Protein 2Q82 (pdb70)

B-factor: mean 38.93, std 15.97, range [16.22, 115.81]

Solvent-accessible surface area: 6647 Å² total

Foldseek 3Di:
DLVVVVVQLVFADEFADDDWDDDPPEWEEDQAVVRVVGVYYYYYYPSNLPVLLCVQPVVVVPPTHYAAEDPDVPGDGHPSSCVSNVVHDYDYVVNVVSVVVVVVVVVD

Secondary structure (DSSP, 8-state):
-HHHHHHHHHTB-----SSPP--TT-B-------GGG--B-----GGGHHHHHHHHH-GGGTSSB--EE---TT----HHHHHHTTTSPEE--HHHHHHHHHHHHHH-

Nearest PDB structures (foldseek):
  2q82-assembly1_A-2  TM=1.006E+00  e=7.122E-20  Pseudomonas phage phi12
  2l69-assembly1_A  TM=3.409E-01  e=2.617E+00  synthetic construct
  7pmn-assembly1_Q  TM=4.088E-01  e=6.597E+00  Saccharomyces cerevisiae
  1h4y-assembly2_B  TM=3.383E-01  e=6.176E+00  Lysinibacillus sphaericus

Radius of gyration: 13.93 Å; Cα contacts (8 Å, |Δi|>4): 159; chains: 1; bounding box: 44×24×29 Å

Structure (mmCIF, N/CA/C/O backbone):
data_2Q82
#
_entry.id   2Q82
#
_cell.length_a   75.499
_cell.length_b   75.499
_cell.length_c   46.486
_cell.angle_alpha   90.00
_cell.angle_beta   90.00
_cell.angle_gamma   120.00
#
_symmetry.space_group_name_H-M   'P 32 2 1'
#
loop_
_entity.id
_entity.type
_entity.pdbx_description
1 polymer 'Core protein P7'
2 water water
#
loop_
_atom_site.group_PDB
_atom_site.id
_atom_site.type_symbol
_atom_site.label_atom_id
_atom_site.label_alt_id
_atom_site.label_comp_id
_atom_site.label_asym_id
_atom_site.label_entity_id
_atom_site.label_seq_id
_atom_site.pdbx_PDB_ins_code
_atom_site.Cartn_x
_atom_site.Cartn_y
_atom_site.Cartn_z
_atom_site.occupancy
_atom_site.B_iso_or_equiv
_atom_site.auth_seq_id
_atom_site.auth_comp_id
_atom_site.auth_asym_id
_atom_site.auth_atom_id
_atom_site.pdbx_PDB_model_num
ATOM 1 N N . GLU A 1 14 ? 23.700 30.738 18.829 1.00 70.69 14 GLU A N 1
ATOM 2 C CA . GLU A 1 14 ? 22.443 31.335 18.345 1.00 66.45 14 GLU A CA 1
ATOM 3 C C . GLU A 1 14 ? 23.130 32.626 17.645 1.00 61.23 14 GLU A C 1
ATOM 4 O O . GLU A 1 14 ? 24.332 32.931 17.777 1.00 60.31 14 GLU A O 1
ATOM 10 N N . LEU A 1 15 ? 22.258 33.363 16.979 1.00 57.67 15 LEU A N 1
ATOM 11 C CA . LEU A 1 15 ? 22.698 34.384 16.089 1.00 51.47 15 LEU A CA 1
ATOM 12 C C . LEU A 1 15 ? 23.329 35.566 16.667 1.00 51.60 15 LEU A C 1
ATOM 13 O O . LEU A 1 15 ? 24.246 36.132 16.081 1.00 48.61 15 LEU A O 1
ATOM 18 N N . GLN A 1 16 ? 22.863 35.931 17.850 1.00 52.84 16 GLN A N 1
ATOM 19 C CA . GLN A 1 16 ? 23.363 37.144 18.481 1.00 56.72 16 GLN A CA 1
ATOM 20 C C . GLN A 1 16 ? 24.738 36.941 18.926 1.00 54.78 16 GLN A C 1
ATOM 21 O O . GLN A 1 16 ? 25.597 37.769 18.793 1.00 52.80 16 GLN A O 1
ATOM 27 N N . ASN A 1 17 ? 24.990 35.754 19.483 1.00 53.98 17 ASN A N 1
ATOM 28 C CA . ASN A 1 17 ? 26.316 35.506 19.909 1.00 54.66 17 ASN A CA 1
ATOM 29 C C . ASN A 1 17 ? 27.236 35.424 18.718 1.00 51.32 17 ASN A C 1
ATOM 30 O O . ASN A 1 17 ? 28.397 35.807 18.814 1.00 51.48 17 ASN A O 1
ATOM 35 N N . ARG A 1 18 ? 26.735 34.921 17.597 1.00 46.54 18 ARG A N 1
ATOM 36 C CA . ARG A 1 18 ? 27.589 34.822 16.433 1.00 40.55 18 ARG A CA 1
ATOM 37 C C . ARG A 1 18 ? 27.983 36.189 15.963 1.00 37.64 18 ARG A C 1
ATOM 38 O O . ARG A 1 18 ? 29.157 36.451 15.708 1.00 36.85 18 ARG A O 1
ATOM 46 N N . LEU A 1 19 ? 27.004 37.071 15.854 1.00 34.92 19 LEU A N 1
ATOM 47 C CA . LEU A 1 19 ? 27.279 38.413 15.394 1.00 35.63 19 LEU A CA 1
ATOM 48 C C . LEU A 1 19 ? 28.166 39.178 16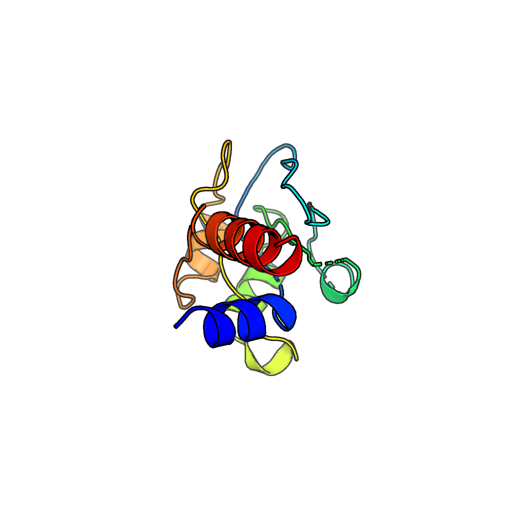.339 1.00 37.20 19 LEU A C 1
ATOM 49 O O . LEU A 1 19 ? 28.947 40.028 15.915 1.00 35.63 19 LEU A O 1
ATOM 54 N N . ALA A 1 20 ? 28.048 38.884 17.627 1.00 38.82 20 ALA A N 1
ATOM 55 C CA . ALA A 1 20 ? 28.843 39.573 18.632 1.00 42.19 20 ALA A CA 1
ATOM 56 C C . ALA A 1 20 ? 30.316 39.282 18.411 1.00 45.05 20 ALA A C 1
ATOM 57 O O . ALA A 1 20 ? 31.159 40.159 18.554 1.00 47.71 20 ALA A O 1
ATOM 59 N N . GLN A 1 21 ? 30.623 38.045 18.046 1.00 49.14 21 GLN A N 1
ATOM 60 C CA . GLN A 1 21 ? 32.005 37.662 17.826 1.00 51.39 21 GLN A CA 1
ATOM 61 C C . GLN A 1 21 ? 32.580 38.112 16.486 1.00 46.61 21 GLN A C 1
ATOM 62 O O . GLN A 1 21 ? 33.740 38.496 16.416 1.00 41.62 21 GLN A O 1
ATOM 68 N N . TYR A 1 22 ? 31.773 38.082 15.427 1.00 41.69 22 TYR A N 1
ATOM 69 C CA . TYR A 1 22 ? 32.147 38.756 14.186 1.00 39.39 22 TYR A CA 1
ATOM 70 C C . TYR A 1 22 ? 32.571 40.176 14.508 1.00 41.38 22 TYR A C 1
ATOM 71 O O . TYR A 1 22 ? 33.632 40.632 14.100 1.00 41.32 22 TYR A O 1
ATOM 80 N N . GLU A 1 23 ? 31.707 40.874 15.231 1.00 44.95 23 GLU A N 1
ATOM 81 C CA . GLU A 1 23 ? 31.900 42.294 15.524 1.00 50.12 23 GLU A CA 1
ATOM 82 C C . GLU A 1 23 ? 33.241 42.688 16.137 1.00 46.60 23 GLU A C 1
ATOM 83 O O . GLU A 1 23 ? 33.739 43.789 15.921 1.00 43.22 23 GLU A O 1
ATOM 89 N N . THR A 1 24 ? 33.759 41.803 16.965 1.00 44.41 24 THR A N 1
ATOM 90 C CA . THR A 1 24 ? 35.007 42.068 17.647 1.00 46.48 24 THR A CA 1
ATOM 91 C C . THR A 1 24 ? 36.188 41.231 17.174 1.00 43.52 24 THR A C 1
ATOM 92 O O . THR A 1 24 ? 37.162 41.046 17.916 1.00 41.40 24 THR A O 1
ATOM 96 N N . SER A 1 25 ? 36.108 40.676 15.968 1.00 38.39 25 SER A N 1
ATOM 97 C CA . SER A 1 25 ? 37.218 39.891 15.457 1.00 35.09 25 SER A CA 1
ATOM 98 C C . SER A 1 25 ? 37.663 40.399 14.106 1.00 32.27 25 SER A C 1
ATOM 99 O O . SER A 1 25 ? 36.950 41.119 13.415 1.00 32.84 25 SER A O 1
ATOM 102 N N . LEU A 1 26 ? 38.853 39.979 13.725 1.00 29.43 26 LEU A N 1
ATOM 103 C CA . LEU A 1 26 ? 39.387 40.352 12.442 1.00 26.76 26 LEU A CA 1
ATOM 104 C C . LEU A 1 26 ? 39.267 39.153 11.522 1.00 26.60 26 LEU A C 1
ATOM 105 O O . LEU A 1 26 ? 39.760 38.079 11.854 1.00 25.22 26 LEU A O 1
ATOM 118 N N . VAL A 1 28 ? 40.258 36.930 8.459 1.00 24.50 28 VAL A N 1
ATOM 119 C CA . VAL A 1 28 ? 41.456 36.667 7.737 1.00 23.38 28 VAL A CA 1
ATOM 120 C C . VAL A 1 28 ? 41.201 35.730 6.583 1.00 24.41 28 VAL A C 1
ATOM 121 O O . VAL A 1 28 ? 40.686 34.631 6.754 1.00 22.65 28 VAL A O 1
ATOM 133 N N . SER A 1 30 ? 42.826 33.668 3.253 1.00 22.08 30 SER A N 1
ATOM 134 C CA . SER A 1 30 ? 43.949 33.150 2.482 1.00 23.71 30 SER A CA 1
ATOM 135 C C . SER A 1 30 ? 43.627 33.335 1.011 1.00 26.32 30 SER A C 1
ATOM 136 O O . SER A 1 30 ? 42.656 32.763 0.505 1.00 25.81 30 SER A O 1
ATOM 139 N N . HIS A 1 31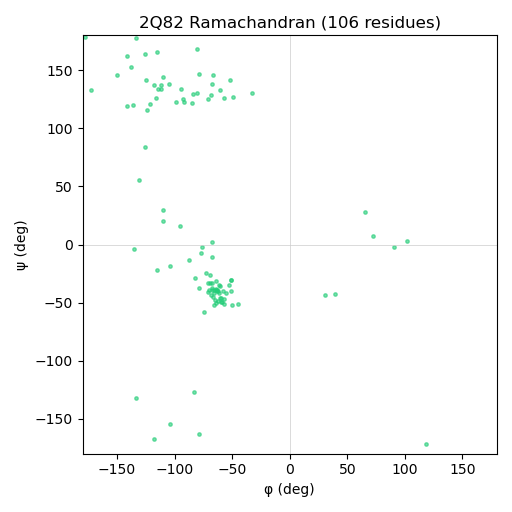 ? 44.462 34.099 0.316 1.00 27.28 31 HIS A N 1
ATOM 140 C CA . HIS A 1 31 ? 44.180 34.385 -1.075 1.00 29.64 31 HIS A CA 1
ATOM 141 C C . HIS A 1 31 ? 45.297 35.122 -1.811 1.00 30.31 31 HIS A C 1
ATOM 142 O O . HIS A 1 31 ? 45.843 36.099 -1.306 1.00 30.58 31 HIS A O 1
ATOM 149 N N . ASN A 1 32 ? 45.622 34.632 -3.005 1.00 30.76 32 ASN A N 1
ATOM 150 C CA . ASN A 1 32 ? 46.632 35.247 -3.866 1.00 32.57 32 ASN A CA 1
ATOM 151 C C . ASN A 1 32 ? 45.875 35.800 -5.043 1.00 34.09 32 ASN A C 1
ATOM 152 O O . ASN A 1 32 ? 45.002 35.123 -5.575 1.00 34.63 32 ASN A O 1
ATOM 157 N N . GLY A 1 33 ? 46.206 37.004 -5.480 1.00 35.88 33 GLY A N 1
ATOM 158 C CA . GLY A 1 33 ? 45.492 37.551 -6.613 1.00 38.10 33 GLY A CA 1
ATOM 159 C C . GLY A 1 33 ? 44.782 38.817 -6.223 1.00 38.84 33 GLY A C 1
ATOM 160 O O . GLY A 1 33 ? 44.988 39.324 -5.128 1.00 38.91 33 GLY A O 1
ATOM 161 N N . ASP A 1 34 ? 43.944 39.339 -7.109 1.00 40.66 34 ASP A N 1
ATOM 162 C CA . ASP A 1 34 ? 43.236 40.573 -6.797 1.00 41.56 34 ASP A CA 1
ATOM 163 C C . ASP A 1 34 ? 42.269 40.325 -5.669 1.00 39.43 34 ASP A C 1
ATOM 164 O O . ASP A 1 34 ? 41.672 39.263 -5.565 1.00 37.27 34 ASP A O 1
ATOM 169 N N . VAL A 1 35 ? 42.091 41.343 -4.839 1.00 37.40 35 VAL A N 1
ATOM 170 C CA . VAL A 1 35 ? 41.184 41.210 -3.719 1.00 39.10 35 VAL A CA 1
ATOM 171 C C . VAL A 1 35 ? 39.749 41.359 -4.128 1.00 39.23 35 VAL A C 1
ATOM 172 O O . VAL A 1 35 ? 39.405 42.131 -5.015 1.00 38.98 35 VAL A O 1
ATOM 176 N N . PRO A 1 36 ? 38.866 40.646 -3.458 1.00 40.33 36 PRO A N 1
ATOM 177 C CA . PRO A 1 36 ? 37.425 40.655 -3.707 1.00 39.07 36 PRO A CA 1
ATOM 178 C C . PRO A 1 36 ? 36.704 41.801 -3.112 1.00 40.86 36 PRO A C 1
ATOM 179 O O . PRO A 1 36 ? 37.264 42.515 -2.310 1.00 37.93 36 PRO A O 1
ATOM 183 N N . VAL A 1 37 ? 35.455 41.983 -3.518 1.00 41.68 37 VAL A N 1
ATOM 184 C CA . VAL A 1 37 ? 34.627 42.997 -2.900 1.00 43.78 37 VAL A CA 1
ATOM 185 C C . VAL A 1 37 ? 33.718 42.121 -2.043 1.00 41.83 37 VAL A C 1
ATOM 186 O O . VAL A 1 37 ? 33.282 41.051 -2.469 1.00 43.53 37 VAL A O 1
ATOM 190 N N . ILE A 1 38 ? 33.468 42.558 -0.822 1.00 39.49 38 ILE A N 1
ATOM 191 C CA . ILE A 1 38 ? 32.639 41.795 0.085 1.00 36.33 38 ILE A CA 1
ATOM 192 C C . ILE A 1 38 ? 31.724 42.782 0.738 1.00 35.48 38 ILE A C 1
ATOM 193 O O . ILE A 1 38 ? 32.160 43.719 1.393 1.00 35.87 38 ILE A O 1
ATOM 198 N N . THR A 1 39 ? 30.439 42.562 0.543 1.00 36.71 39 THR A N 1
ATOM 199 C CA . THR A 1 39 ? 29.443 43.446 1.083 1.00 37.49 39 THR A CA 1
ATOM 200 C C . THR A 1 39 ? 29.582 43.787 2.560 1.00 37.65 39 THR A C 1
ATOM 201 O O . THR A 1 39 ? 29.667 42.907 3.415 1.00 36.72 39 THR A O 1
ATOM 205 N N . GLY A 1 40 ? 29.598 45.081 2.850 1.00 35.98 40 GLY A N 1
ATOM 206 C CA . GLY A 1 40 ? 29.692 45.517 4.225 1.00 35.54 40 GLY A CA 1
ATOM 207 C C . GLY A 1 40 ? 31.039 45.338 4.895 1.00 35.41 40 GLY A C 1
ATOM 208 O O . GLY A 1 40 ? 31.161 45.553 6.097 1.00 34.56 40 GLY A O 1
ATOM 209 N N . PHE A 1 41 ? 32.051 44.940 4.136 1.00 34.22 41 PHE A N 1
ATOM 210 C CA . PHE A 1 41 ? 33.374 44.752 4.717 1.00 33.77 41 PHE A CA 1
ATOM 211 C C . PHE A 1 41 ? 34.455 45.531 4.029 1.00 36.03 41 PHE A C 1
ATOM 212 O O . PHE A 1 41 ? 34.457 45.639 2.810 1.00 35.22 41 PHE A O 1
ATOM 220 N N . ASN A 1 42 ? 35.392 46.061 4.803 1.00 38.37 42 ASN A N 1
ATOM 221 C CA . ASN A 1 42 ? 36.515 46.739 4.185 1.00 41.07 42 ASN A CA 1
ATOM 222 C C . ASN A 1 42 ? 37.443 45.582 3.885 1.00 39.08 42 ASN A C 1
ATOM 223 O O . ASN A 1 42 ? 37.712 44.760 4.752 1.00 40.80 42 ASN A O 1
ATOM 228 N N . VAL A 1 43 ? 37.921 45.508 2.657 1.00 36.39 43 VAL A N 1
ATOM 229 C CA . VAL A 1 43 ? 38.777 44.412 2.267 1.00 34.88 43 VAL A CA 1
ATOM 230 C C . VAL A 1 43 ? 40.160 44.915 1.925 1.00 37.04 43 VAL A C 1
ATOM 231 O O . VAL A 1 43 ? 40.303 45.925 1.246 1.00 35.07 43 VAL A O 1
ATOM 243 N N . ARG A 1 45 ? 44.494 43.753 1.188 1.00 28.99 45 ARG A N 1
ATOM 244 C CA . ARG A 1 45 ? 45.627 42.856 1.248 1.00 27.83 45 ARG A CA 1
ATOM 245 C C . ARG A 1 45 ? 46.657 43.425 2.230 1.00 26.50 45 ARG A C 1
ATOM 246 O O . ARG A 1 45 ? 46.963 44.618 2.205 1.00 25.70 45 ARG A O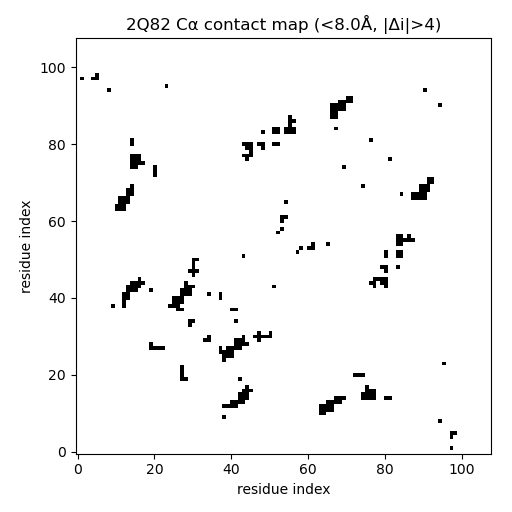 1
ATOM 254 N N . VAL A 1 46 ? 47.176 42.572 3.103 1.00 24.22 46 VAL A N 1
ATOM 255 C CA . VAL A 1 46 ? 48.159 43.008 4.082 1.00 23.74 46 VAL A CA 1
ATOM 256 C C . VAL A 1 46 ? 49.236 41.971 4.303 1.00 24.01 46 VAL A C 1
ATOM 257 O O . VAL A 1 46 ? 49.072 40.803 3.972 1.00 24.44 46 VAL A O 1
ATOM 261 N N . THR A 1 47 ? 50.344 42.416 4.887 1.00 23.78 47 THR A N 1
ATOM 262 C CA . THR A 1 47 ? 51.429 41.509 5.207 1.00 26.16 47 THR A CA 1
ATOM 263 C C . THR A 1 47 ? 51.937 41.803 6.606 1.00 23.84 47 THR A C 1
ATOM 264 O O . THR A 1 47 ? 52.819 41.116 7.084 1.00 25.98 47 THR A O 1
ATOM 268 N N . THR A 1 48 ? 51.405 42.827 7.257 1.00 24.11 48 THR A N 1
ATOM 269 C CA . THR A 1 48 ? 51.862 43.120 8.613 1.00 26.65 48 THR A CA 1
ATOM 270 C C . THR A 1 48 ? 50.680 43.358 9.527 1.00 29.32 48 THR A C 1
ATOM 271 O O . THR A 1 48 ? 49.588 43.669 9.066 1.00 23.94 48 THR A O 1
ATOM 283 N N . LEU A 1 50 ? 50.224 45.838 11.655 1.00 38.96 50 LEU A N 1
ATOM 284 C CA . LEU A 1 50 ? 49.834 47.236 11.678 1.00 36.32 50 LEU A CA 1
ATOM 285 C C . LEU A 1 50 ? 48.895 47.482 10.555 1.00 32.11 50 LEU A C 1
ATOM 286 O O . LEU A 1 50 ? 47.894 48.166 10.703 1.00 33.54 50 LEU A O 1
ATOM 291 N N . ASP A 1 51 ? 49.191 46.947 9.371 1.00 30.31 51 ASP A N 1
ATOM 292 C CA . ASP A 1 51 ? 48.252 47.153 8.301 1.00 30.67 51 ASP A CA 1
ATOM 293 C C . ASP A 1 51 ? 46.956 46.433 8.548 1.00 30.10 51 ASP A C 1
ATOM 294 O O . ASP A 1 51 ? 45.911 46.958 8.188 1.00 29.49 51 ASP A O 1
ATOM 299 N N . ALA A 1 52 ? 47.021 45.241 9.127 1.00 30.78 52 ALA A N 1
ATOM 300 C CA . ALA A 1 52 ? 45.821 44.496 9.479 1.00 33.32 52 ALA A CA 1
ATOM 301 C C . ALA A 1 52 ? 45.036 45.252 10.531 1.00 35.83 52 ALA A C 1
ATOM 302 O O . ALA A 1 52 ? 43.840 45.468 10.387 1.00 37.02 52 ALA A O 1
ATOM 304 N N . LEU A 1 53 ? 45.727 45.660 11.588 1.00 40.27 53 LEU A N 1
ATOM 305 C CA . LEU A 1 53 ? 45.093 46.365 12.689 1.00 45.54 53 LEU A CA 1
ATOM 306 C C . LEU A 1 53 ? 44.626 47.731 12.223 1.00 48.62 53 LEU A C 1
ATOM 307 O O . LEU A 1 53 ? 44.096 48.508 13.003 1.00 50.14 53 LEU A O 1
ATOM 312 N N . LYS A 1 54 ? 44.826 48.009 10.940 1.00 52.81 54 LYS A N 1
ATOM 313 C CA . LYS A 1 54 ? 44.564 49.330 10.385 1.00 54.77 54 LYS A CA 1
ATOM 314 C C . LYS A 1 54 ? 43.270 49.362 9.582 1.00 55.52 54 LYS A C 1
ATOM 315 O O . LYS A 1 54 ? 42.726 50.431 9.319 1.00 54.71 54 LYS A O 1
ATOM 321 N N . VAL A 1 55 ? 42.781 48.194 9.179 1.00 57.10 55 VAL A N 1
ATOM 322 C CA . VAL A 1 55 ? 41.668 48.145 8.239 1.00 58.38 55 VAL A CA 1
ATOM 323 C C . VAL A 1 55 ? 40.311 48.284 8.860 1.00 55.51 55 VAL A C 1
ATOM 324 O O . VAL A 1 55 ? 40.211 48.470 10.070 1.00 53.95 55 VAL A O 1
ATOM 328 N N . PRO A 1 58 ? 34.139 46.727 10.232 1.00 53.12 58 PRO A N 1
ATOM 329 C CA . PRO A 1 58 ? 34.362 45.342 9.783 1.00 49.77 58 PRO A CA 1
ATOM 330 C C . PRO A 1 58 ? 35.346 45.193 8.667 1.00 44.47 58 PRO A C 1
ATOM 331 O O . PRO A 1 58 ? 35.201 45.805 7.613 1.00 41.27 58 PRO A O 1
ATOM 335 N N . ALA A 1 59 ? 36.287 44.287 8.858 1.00 38.42 59 ALA A N 1
ATOM 336 C CA . ALA A 1 59 ? 37.341 44.139 7.894 1.00 34.56 59 ALA A CA 1
ATOM 337 C C . ALA A 1 59 ? 37.720 42.747 7.563 1.00 31.98 59 ALA A C 1
ATOM 338 O O . ALA A 1 59 ? 37.550 41.853 8.381 1.00 31.29 59 ALA A O 1
ATOM 340 N N . VAL A 1 60 ? 38.226 42.565 6.350 1.00 28.21 60 VAL A N 1
ATOM 341 C CA . VAL A 1 60 ? 38.736 41.272 5.920 1.00 25.79 60 VAL A CA 1
ATOM 342 C C . VAL A 1 60 ? 40.174 41.560 5.493 1.00 26.47 60 VAL A C 1
ATOM 343 O O . VAL A 1 60 ? 40.414 42.336 4.574 1.00 27.30 60 VAL A O 1
ATOM 347 N N . ALA A 1 61 ? 41.127 40.968 6.203 1.00 23.65 61 ALA A N 1
ATOM 348 C CA . ALA A 1 61 ? 42.526 41.131 5.866 1.00 23.90 61 ALA A CA 1
ATOM 349 C C . ALA A 1 61 ? 42.849 39.957 4.960 1.00 24.58 61 ALA A C 1
ATOM 350 O O . ALA A 1 61 ? 42.619 38.804 5.322 1.00 23.97 61 ALA A O 1
ATOM 352 N N . VAL A 1 62 ? 43.376 40.269 3.779 1.00 22.00 62 VAL A N 1
ATOM 353 C CA . VAL A 1 62 ? 43.717 39.267 2.790 1.00 19.73 62 VAL A CA 1
ATOM 354 C C . VAL A 1 62 ? 45.195 38.941 2.824 1.00 23.28 62 VAL A C 1
ATOM 355 O O . VAL A 1 62 ? 46.043 39.816 2.642 1.00 22.63 62 VAL A O 1
ATOM 359 N N . LEU A 1 63 ? 45.482 37.665 3.042 1.00 20.79 63 LEU A N 1
ATOM 360 C CA . LEU A 1 63 ? 46.843 37.197 3.107 1.00 23.12 63 LEU A CA 1
ATOM 361 C C . LEU A 1 63 ? 47.215 36.225 2.026 1.00 24.87 63 LEU A C 1
ATOM 362 O O . LEU A 1 63 ? 46.547 35.222 1.824 1.00 24.64 63 LEU A O 1
ATOM 367 N N . GLY A 1 64 ? 48.283 36.540 1.313 1.00 27.53 64 GLY A N 1
ATOM 368 C CA . GLY A 1 64 ? 48.779 35.637 0.288 1.00 27.35 64 GLY A CA 1
ATOM 369 C C . GLY A 1 64 ? 50.188 35.195 0.648 1.00 30.90 64 GLY A C 1
ATOM 370 O O . GLY A 1 64 ? 50.677 35.398 1.762 1.00 28.50 64 GLY A O 1
ATOM 371 N N . ASP A 1 65 ? 50.858 34.582 -0.312 1.00 29.60 65 ASP A N 1
ATOM 372 C CA . ASP A 1 65 ? 52.203 34.103 -0.104 1.00 33.77 65 ASP A CA 1
ATOM 373 C C . ASP A 1 65 ? 53.131 35.132 0.452 1.00 32.39 65 ASP A C 1
ATOM 374 O O . ASP A 1 65 ? 54.055 34.788 1.166 1.00 33.34 65 ASP A O 1
ATOM 379 N N . ASP A 1 66 ? 52.908 36.401 0.142 1.00 30.57 66 ASP A N 1
ATOM 380 C CA . ASP A 1 66 ? 53.807 37.419 0.632 1.00 31.69 66 ASP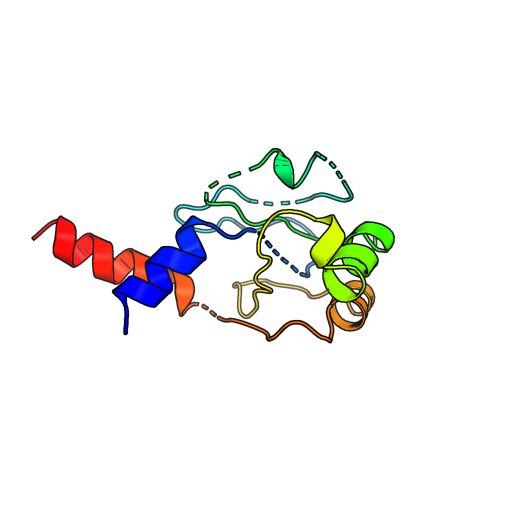 A CA 1
ATOM 381 C C . ASP A 1 66 ? 53.597 37.738 2.103 1.00 30.47 66 ASP A C 1
ATOM 382 O O . ASP A 1 66 ? 54.330 38.534 2.671 1.00 30.76 66 ASP A O 1
ATOM 387 N N . ALA A 1 67 ? 52.615 37.094 2.727 1.00 27.33 67 ALA A N 1
ATOM 388 C CA . ALA A 1 67 ? 52.332 37.338 4.142 1.00 26.62 67 ALA A CA 1
ATOM 389 C C . ALA A 1 67 ? 52.702 36.140 4.998 1.00 25.90 67 ALA A C 1
ATOM 390 O O . ALA A 1 67 ? 52.100 35.888 6.043 1.00 25.70 67 ALA A O 1
ATOM 392 N N . GLN A 1 68 ? 53.702 35.416 4.525 1.00 24.07 68 GLN A N 1
ATOM 393 C CA . GLN A 1 68 ? 54.223 34.242 5.186 1.00 25.20 68 GLN A CA 1
ATOM 394 C C . GLN A 1 68 ? 54.421 34.460 6.684 1.00 24.64 68 GLN A C 1
ATOM 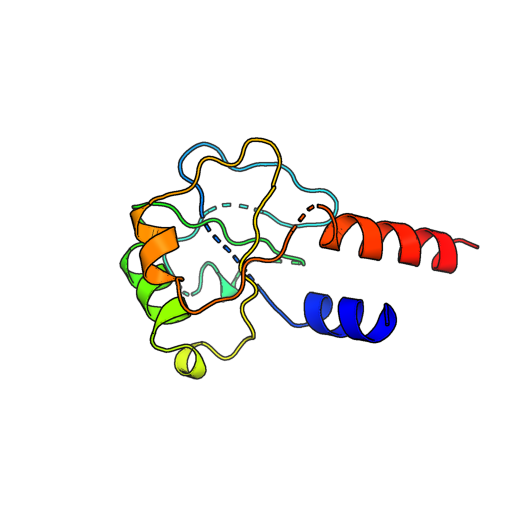395 O O . GLN A 1 68 ? 53.939 33.677 7.501 1.00 24.81 68 GLN A O 1
ATOM 401 N N . ASP A 1 69 ? 55.103 35.536 7.058 1.00 22.49 69 ASP A N 1
ATOM 402 C CA . ASP A 1 69 ? 55.355 35.754 8.472 1.00 22.22 69 ASP A CA 1
ATOM 403 C C . ASP A 1 69 ? 54.134 36.119 9.300 1.00 22.30 69 ASP A C 1
ATOM 404 O O . ASP A 1 69 ? 53.988 35.671 10.435 1.00 19.32 69 ASP A O 1
ATOM 409 N N . LEU A 1 70 ? 53.258 36.933 8.741 1.00 19.50 70 LEU A N 1
ATOM 410 C CA . LEU A 1 70 ? 52.084 37.323 9.477 1.00 20.80 70 LEU A CA 1
ATOM 411 C C . LEU A 1 70 ? 51.162 36.114 9.667 1.00 21.73 70 LEU A C 1
ATOM 412 O O . LEU A 1 70 ? 50.567 35.946 10.720 1.00 20.07 70 LEU A O 1
ATOM 417 N N . ALA A 1 71 ? 51.053 35.287 8.634 1.00 17.73 71 ALA A N 1
ATOM 418 C CA . ALA A 1 71 ? 50.209 34.107 8.698 1.00 20.58 71 ALA A CA 1
ATOM 419 C C . ALA A 1 71 ? 50.727 33.201 9.804 1.00 22.39 71 ALA A C 1
ATOM 420 O O . ALA A 1 71 ? 49.967 32.616 10.560 1.00 17.96 71 ALA A O 1
ATOM 422 N N . TYR A 1 72 ? 52.043 33.081 9.871 1.00 16.22 72 TYR A N 1
ATOM 423 C CA . TYR A 1 72 ? 52.632 32.244 10.873 1.00 21.60 72 TYR A CA 1
ATOM 424 C C . TYR A 1 72 ? 52.237 32.735 12.270 1.00 20.58 72 TYR A C 1
ATOM 425 O O . TYR A 1 72 ? 51.849 31.949 13.137 1.00 19.22 72 TYR A O 1
ATOM 434 N N . VAL A 1 73 ? 52.336 34.040 12.474 1.00 19.59 73 VAL A N 1
ATOM 435 C CA . VAL A 1 73 ? 51.989 34.605 13.766 1.00 19.90 73 VAL A CA 1
ATOM 436 C C . VAL A 1 73 ? 50.530 34.312 14.146 1.00 20.78 73 VAL A C 1
ATOM 437 O O . VAL A 1 73 ? 50.246 33.859 15.250 1.00 18.75 73 VAL A O 1
ATOM 441 N N . PHE A 1 74 ? 49.610 34.578 13.225 1.00 20.37 74 PHE A N 1
ATOM 442 C CA . PHE A 1 74 ? 48.197 34.316 13.487 1.00 20.35 74 PHE A CA 1
ATOM 443 C C . PHE A 1 74 ? 47.969 32.845 13.830 1.00 21.75 74 PHE A C 1
ATOM 444 O O . PHE A 1 74 ? 47.167 32.508 14.703 1.00 20.69 74 PHE A O 1
ATOM 452 N N . GLY A 1 75 ? 48.673 31.969 13.124 1.00 19.17 75 GLY A N 1
ATOM 453 C CA . GLY A 1 75 ? 48.478 30.551 13.327 1.00 21.81 75 GLY A CA 1
ATOM 454 C C . GLY A 1 75 ? 49.205 29.895 14.477 1.00 23.79 75 GLY A C 1
ATOM 455 O O . GLY A 1 75 ? 48.722 28.910 15.044 1.00 24.15 75 GLY A O 1
ATOM 456 N N . ALA A 1 76 ? 50.353 30.448 14.839 1.00 21.71 76 ALA A N 1
ATOM 457 C CA . ALA A 1 76 ? 51.165 29.878 15.895 1.00 22.89 76 ALA A CA 1
ATOM 458 C C . ALA A 1 76 ? 51.324 30.734 17.139 1.00 22.92 76 ALA A C 1
ATOM 459 O O . ALA A 1 76 ? 51.648 30.212 18.195 1.00 22.99 76 ALA A O 1
ATOM 461 N N . ARG A 1 77 ? 51.125 32.041 17.030 1.00 22.49 77 ARG A N 1
ATOM 462 C CA . ARG A 1 77 ? 51.276 32.893 18.201 1.00 25.23 77 ARG A CA 1
ATOM 463 C C . ARG A 1 77 ? 50.070 33.804 18.353 1.00 25.73 77 ARG A C 1
ATOM 464 O O . ARG A 1 77 ? 50.174 35.027 18.433 1.00 23.11 77 ARG A O 1
ATOM 472 N N . PRO A 1 78 ? 48.880 33.201 18.419 1.00 26.93 78 PRO A N 1
ATOM 473 C CA . PRO A 1 78 ? 47.626 33.926 18.556 1.00 30.75 78 PRO A CA 1
ATOM 474 C C . PRO A 1 78 ? 47.586 34.936 19.665 1.00 31.60 78 PRO A C 1
ATOM 475 O O . PRO A 1 78 ? 47.028 36.004 19.499 1.00 32.56 78 PRO A O 1
ATOM 479 N N . LEU A 1 79 ? 48.156 34.620 20.820 1.00 34.26 79 LEU A N 1
ATOM 480 C CA . LEU A 1 79 ? 48.118 35.542 21.939 1.00 37.20 79 LEU A CA 1
ATOM 481 C C . LEU A 1 79 ? 48.928 36.827 21.764 1.00 36.36 79 LEU A C 1
ATOM 482 O O . LEU A 1 79 ? 48.797 37.745 22.563 1.00 37.84 79 LEU A O 1
ATOM 487 N N . ALA A 1 80 ? 49.759 36.898 20.729 1.00 31.34 80 ALA A N 1
ATOM 488 C CA . ALA A 1 80 ? 50.576 38.086 20.512 1.00 27.78 80 ALA A CA 1
ATOM 489 C C . ALA A 1 80 ? 49.836 39.123 19.707 1.00 26.87 80 ALA A C 1
ATOM 490 O O . ALA A 1 80 ? 50.260 40.271 19.598 1.00 24.34 80 ALA A O 1
ATOM 492 N N . VAL A 1 81 ? 48.727 38.698 19.122 1.00 27.60 81 VAL A N 1
ATOM 493 C CA . VAL A 1 81 ? 47.958 39.571 18.269 1.00 29.70 81 VAL A CA 1
ATOM 494 C C . VAL A 1 81 ? 47.165 40.626 19.027 1.00 29.79 81 VAL A C 1
ATOM 495 O O . VAL A 1 81 ? 47.323 41.815 18.780 1.00 27.56 81 VAL A O 1
ATOM 499 N N . GLY A 1 82 ? 46.299 40.187 19.931 1.00 31.76 82 GLY A N 1
ATOM 500 C CA . GLY A 1 82 ? 45.520 41.137 20.701 1.00 33.48 82 GLY A CA 1
ATOM 501 C C . GLY A 1 82 ? 44.101 41.284 20.210 1.00 35.58 82 GLY A C 1
ATOM 502 O O . GLY A 1 82 ? 43.330 42.096 20.719 1.00 33.79 82 GLY A O 1
ATOM 503 N N . VAL A 1 83 ? 43.758 40.496 19.204 1.00 36.50 83 VAL A N 1
ATOM 504 C CA . VAL A 1 83 ? 42.421 40.531 18.651 1.00 37.29 83 VAL A CA 1
ATOM 505 C C . VAL A 1 83 ? 42.105 39.147 18.124 1.00 36.69 83 VAL A C 1
ATOM 506 O O . VAL A 1 83 ? 42.987 38.441 17.650 1.00 36.54 83 VAL A O 1
ATOM 510 N N . ASN A 1 84 ? 40.843 38.756 18.232 1.00 35.35 84 ASN A N 1
ATOM 511 C CA . ASN A 1 84 ? 40.424 37.455 17.767 1.00 35.55 84 ASN A CA 1
ATOM 512 C C . ASN A 1 84 ? 40.517 37.386 16.252 1.00 30.57 84 ASN A C 1
ATOM 513 O O . ASN A 1 84 ? 40.142 38.305 15.568 1.00 29.97 84 ASN A O 1
ATOM 518 N N . ILE A 1 85 ? 41.005 36.251 15.758 1.00 29.66 85 ILE A N 1
ATOM 519 C CA . ILE A 1 85 ? 41.146 36.058 14.331 1.00 29.06 85 ILE A CA 1
ATOM 520 C C . ILE A 1 85 ? 40.208 34.969 13.893 1.00 29.27 85 ILE A C 1
ATOM 521 O O . ILE A 1 85 ? 40.117 33.915 14.495 1.00 26.31 85 ILE A O 1
ATOM 526 N N . ILE A 1 86 ? 39.502 35.243 12.799 1.00 25.09 86 ILE A N 1
ATOM 527 C CA . ILE A 1 86 ? 38.580 34.281 12.271 1.00 25.82 86 ILE A CA 1
ATOM 528 C C . ILE A 1 86 ? 39.036 33.990 10.858 1.00 24.47 86 ILE A C 1
ATOM 529 O O . ILE A 1 86 ? 39.095 34.897 10.027 1.00 23.16 86 ILE A O 1
ATOM 534 N N . ARG A 1 87 ? 39.341 32.733 10.574 1.00 20.78 87 ARG A N 1
ATOM 535 C CA . ARG A 1 87 ? 39.787 32.364 9.245 1.00 23.18 87 ARG A CA 1
ATOM 536 C C . ARG A 1 87 ? 38.590 32.118 8.341 1.00 24.89 87 ARG A C 1
ATOM 537 O O . ARG A 1 87 ? 37.757 31.264 8.634 1.00 22.30 87 ARG A O 1
ATOM 545 N N . VAL A 1 88 ? 38.501 32.855 7.239 1.00 22.27 88 VAL A N 1
ATOM 546 C CA . VAL A 1 88 ? 37.360 32.667 6.363 1.00 23.10 88 VAL A CA 1
ATOM 547 C C . VAL A 1 88 ? 37.621 32.016 5.028 1.00 22.82 88 VAL A C 1
ATOM 548 O O . VAL A 1 88 ? 38.648 32.220 4.380 1.00 22.12 88 VAL A O 1
ATOM 552 N N . VAL A 1 89 ? 36.638 31.231 4.627 1.00 22.37 89 VAL A N 1
ATOM 553 C CA . VAL A 1 89 ? 36.683 30.530 3.372 1.00 25.46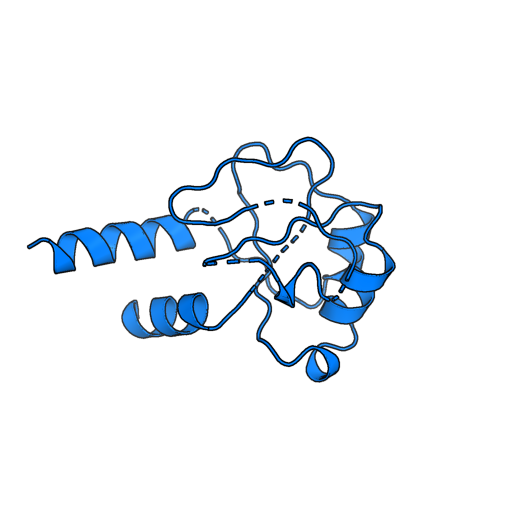 89 VAL A CA 1
ATOM 554 C C . VAL A 1 89 ? 35.370 30.692 2.632 1.00 25.20 89 VAL A C 1
ATOM 555 O O . VAL A 1 89 ? 34.429 31.299 3.123 1.00 25.48 89 VAL A O 1
ATOM 559 N N . ASP A 1 90 ? 35.337 30.117 1.442 1.00 23.58 90 ASP A N 1
ATOM 560 C CA . ASP A 1 90 ? 34.177 30.144 0.583 1.00 26.09 90 ASP A CA 1
ATOM 561 C C . ASP A 1 90 ? 33.848 31.532 0.106 1.00 28.01 90 ASP A C 1
ATOM 562 O O . ASP A 1 90 ? 32.692 31.838 -0.153 1.00 27.95 90 ASP A O 1
ATOM 567 N N . VAL A 1 91 ? 34.860 32.394 0.014 1.00 26.36 91 VAL A N 1
ATOM 568 C CA . VAL A 1 91 ? 34.622 33.733 -0.493 1.00 28.67 91 VAL A CA 1
ATOM 569 C C . VAL A 1 91 ? 34.602 33.517 -2.001 1.00 29.07 91 VAL A C 1
ATOM 570 O O . VAL A 1 91 ? 35.503 32.904 -2.560 1.00 26.54 91 VAL A O 1
ATOM 574 N N . PRO A 1 92 ? 33.581 34.039 -2.685 1.00 30.34 92 PRO A N 1
ATOM 575 C CA . PRO A 1 92 ? 33.546 33.840 -4.134 1.00 31.90 92 PRO A CA 1
ATOM 576 C C . PRO A 1 92 ? 34.772 34.356 -4.823 1.00 33.02 92 PRO A C 1
ATOM 577 O O . PRO A 1 92 ? 35.130 35.504 -4.638 1.00 33.30 92 PRO A O 1
ATOM 581 N N . GLY A 1 93 ? 35.426 33.496 -5.607 1.00 33.59 93 GLY A N 1
ATOM 582 C CA . GLY A 1 93 ? 36.618 33.909 -6.329 1.00 34.97 93 GLY A CA 1
ATOM 583 C C . GLY A 1 93 ? 37.898 33.688 -5.550 1.00 34.86 93 GLY A C 1
ATOM 584 O O . GLY A 1 93 ? 38.985 33.950 -6.051 1.00 37.56 93 GLY A O 1
ATOM 585 N N . GLN A 1 94 ? 37.779 33.199 -4.323 1.00 34.07 94 GLN A N 1
ATOM 586 C CA . GLN A 1 94 ? 38.952 32.963 -3.494 1.00 32.52 94 GLN A CA 1
ATOM 587 C C . GLN A 1 94 ? 39.936 31.959 -4.105 1.00 31.70 94 GLN A C 1
ATOM 588 O O . GLN A 1 94 ? 39.537 30.898 -4.571 1.00 32.31 94 GLN A O 1
ATOM 594 N N . GLN A 1 95 ? 41.221 32.319 -4.105 1.00 32.98 95 GLN A N 1
ATOM 595 C CA . GLN A 1 95 ? 42.301 31.464 -4.617 1.00 35.11 95 GLN A CA 1
ATOM 596 C C . GLN A 1 95 ? 43.309 31.350 -3.497 1.00 32.20 95 GLN A C 1
ATOM 597 O O . GLN A 1 95 ? 44.300 32.078 -3.459 1.00 28.94 95 GLN A O 1
ATOM 603 N N . PRO A 1 96 ? 43.065 30.424 -2.573 1.00 30.04 96 PRO A N 1
ATOM 604 C CA . PRO A 1 96 ? 43.915 30.176 -1.417 1.00 29.44 96 PRO A CA 1
ATOM 605 C C . PRO A 1 96 ? 45.385 29.955 -1.653 1.00 30.09 96 PRO A C 1
ATOM 606 O O . PRO A 1 96 ? 45.805 29.281 -2.601 1.00 27.90 96 PRO A O 1
ATOM 610 N N . SER A 1 97 ? 46.156 30.505 -0.726 1.00 30.15 97 SER A N 1
ATOM 611 C CA . SER A 1 97 ? 47.592 30.349 -0.721 1.00 30.01 97 SER A CA 1
ATOM 612 C C . SER A 1 97 ? 47.833 29.131 0.140 1.00 29.73 97 SER A C 1
ATOM 613 O O . SER A 1 97 ? 47.416 29.086 1.296 1.00 27.11 97 SER A O 1
ATOM 616 N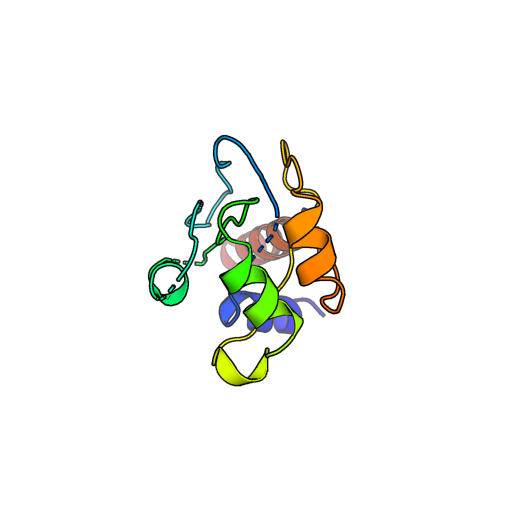 N . ALA A 1 98 ? 48.498 28.138 -0.433 1.00 27.51 98 ALA A N 1
ATOM 617 C CA . ALA A 1 98 ? 48.789 26.918 0.292 1.00 28.30 98 ALA A CA 1
ATOM 618 C C . ALA A 1 98 ? 49.665 27.204 1.504 1.00 27.06 98 ALA A C 1
ATOM 619 O O . ALA A 1 98 ? 49.540 26.553 2.534 1.00 26.39 98 ALA A O 1
ATOM 621 N N . LEU A 1 99 ? 50.557 28.175 1.368 1.00 25.29 99 LEU A N 1
ATOM 622 C CA . LEU A 1 99 ? 51.447 28.533 2.456 1.00 25.75 99 LEU A CA 1
ATOM 623 C C . LEU A 1 99 ? 50.640 29.113 3.611 1.00 25.70 99 LEU A C 1
ATOM 624 O O . LEU A 1 99 ? 50.764 28.676 4.758 1.00 23.51 99 LEU A O 1
ATOM 629 N N . VAL A 1 100 ? 49.805 30.099 3.308 1.00 23.52 100 VAL A N 1
ATOM 630 C CA . VAL A 1 100 ? 48.987 30.713 4.344 1.00 24.87 100 VAL A CA 1
ATOM 631 C C . VAL A 1 100 ? 48.065 29.673 4.977 1.00 26.02 100 VAL A C 1
ATOM 632 O O . VAL A 1 100 ? 47.942 29.593 6.198 1.00 23.85 100 VAL A O 1
ATOM 636 N N . ASP A 1 101 ? 47.414 28.862 4.152 1.00 25.65 101 ASP A N 1
ATOM 637 C CA . ASP A 1 101 ? 46.521 27.852 4.697 1.00 25.51 101 ASP A CA 1
ATOM 638 C C . ASP A 1 101 ? 47.233 26.947 5.695 1.00 25.01 101 ASP A C 1
ATOM 639 O O . ASP A 1 101 ? 46.674 26.581 6.720 1.00 26.21 101 ASP A O 1
ATOM 644 N N . ALA A 1 102 ? 48.460 26.563 5.367 1.00 23.34 102 ALA A N 1
ATOM 645 C CA . ALA A 1 102 ? 49.221 25.688 6.235 1.00 24.67 102 ALA A CA 1
ATOM 646 C C . ALA A 1 102 ? 49.547 26.406 7.532 1.00 25.52 102 ALA A C 1
ATOM 647 O O . ALA A 1 102 ? 49.418 25.852 8.624 1.00 22.76 102 ALA A O 1
ATOM 649 N N . GLU A 1 103 ? 49.980 27.648 7.387 1.00 24.78 103 GLU A N 1
ATOM 650 C CA . GLU A 1 103 ? 50.341 28.474 8.518 1.00 28.07 103 GLU A CA 1
ATOM 651 C C . GLU A 1 103 ? 49.178 28.685 9.465 1.00 28.47 103 GLU A C 1
ATOM 652 O O . GLU A 1 103 ? 49.363 28.756 10.671 1.00 28.24 103 GLU A O 1
ATOM 658 N N . LEU A 1 104 ? 47.978 28.801 8.908 1.00 27.24 104 LEU A N 1
ATOM 659 C CA . LEU A 1 104 ? 46.790 29.018 9.718 1.00 28.72 104 LEU A CA 1
ATOM 660 C C . LEU A 1 104 ? 46.057 27.733 10.036 1.00 32.93 104 LEU A C 1
ATOM 661 O O . LEU A 1 104 ? 44.896 27.776 10.437 1.00 35.02 104 LEU A O 1
ATOM 666 N N . GLY A 1 105 ? 46.702 26.592 9.854 1.00 31.63 105 GLY A N 1
ATOM 667 C CA . GLY A 1 105 ? 46.010 25.337 10.095 1.00 33.81 105 GLY A CA 1
ATOM 668 C C . GLY A 1 105 ? 45.284 25.137 11.417 1.00 34.85 105 GLY A C 1
ATOM 669 O O . GLY A 1 105 ? 44.290 24.416 11.481 1.00 36.35 105 GLY A O 1
ATOM 670 N N . ALA A 1 106 ? 45.765 25.755 12.482 1.00 33.19 106 ALA A N 1
ATOM 671 C CA . ALA A 1 106 ? 45.115 25.561 13.762 1.00 33.19 106 ALA A CA 1
ATOM 672 C C . ALA A 1 106 ? 43.829 26.363 13.895 1.00 33.96 106 ALA A C 1
ATOM 673 O O . ALA A 1 106 ? 43.094 26.207 14.871 1.00 33.70 106 ALA A O 1
ATOM 675 N N . LEU A 1 107 ? 43.559 27.223 12.917 1.00 33.69 107 LEU A N 1
ATOM 676 C CA . LEU A 1 107 ? 42.337 28.012 12.945 1.00 36.05 107 LEU A CA 1
ATOM 677 C C . LEU A 1 107 ? 41.263 27.319 12.161 1.00 36.63 107 LEU A C 1
ATOM 678 O O . LEU A 1 107 ? 41.480 26.862 11.043 1.00 34.13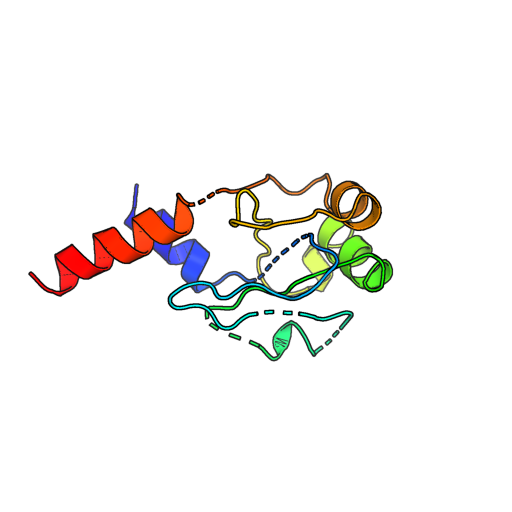 107 LEU A O 1
ATOM 683 N N . HIS A 1 108 ? 40.100 27.271 12.782 1.00 40.32 108 HIS A N 1
ATOM 684 C CA . HIS A 1 108 ? 38.911 26.660 12.225 1.00 46.16 108 HIS A CA 1
ATOM 685 C C . HIS A 1 108 ? 38.372 27.524 11.083 1.00 43.29 108 HIS A C 1
ATOM 686 O O . HIS A 1 108 ? 38.135 28.714 11.254 1.00 39.88 108 HIS A O 1
ATOM 693 N N . GLU A 1 109 ? 38.202 26.903 9.918 1.00 39.80 109 GLU A N 1
ATOM 694 C CA . GLU A 1 109 ? 37.693 27.575 8.729 1.00 39.53 109 GLU A CA 1
ATOM 695 C C . GLU A 1 109 ? 36.238 27.949 8.913 1.00 37.80 109 GLU A C 1
ATOM 696 O O . GLU A 1 109 ? 35.417 27.105 9.256 1.00 38.40 109 GLU A O 1
ATOM 702 N N . VAL A 1 110 ? 35.909 29.204 8.658 1.00 32.86 110 VAL A N 1
ATOM 703 C CA . VAL A 1 110 ? 34.541 29.630 8.794 1.00 30.51 110 VAL A CA 1
ATOM 704 C C . VAL A 1 110 ? 34.065 30.093 7.435 1.00 27.36 110 VAL A C 1
ATOM 705 O O . VAL A 1 110 ? 34.791 30.779 6.724 1.00 23.92 110 VAL A O 1
ATOM 709 N N . SER A 1 111 ? 32.852 29.711 7.063 1.00 26.22 111 SER A N 1
ATOM 710 C CA . SER A 1 111 ? 32.361 30.109 5.759 1.00 23.98 111 SER A CA 1
ATOM 711 C C . SER A 1 111 ? 31.875 31.542 5.724 1.00 25.28 111 SER A C 1
ATOM 712 O O . SER A 1 111 ? 31.012 31.953 6.493 1.00 22.06 111 SER A O 1
ATOM 723 N N . VAL A 1 113 ? 30.091 32.840 3.592 1.00 22.49 113 VAL A N 1
ATOM 724 C CA . VAL A 1 113 ? 28.697 32.867 3.175 1.00 25.68 113 VAL A CA 1
ATOM 725 C C . VAL A 1 113 ? 27.789 32.870 4.417 1.00 26.30 113 VAL A C 1
ATOM 726 O O . VAL A 1 113 ? 26.799 33.588 4.486 1.00 27.40 113 VAL A O 1
ATOM 730 N N . ARG A 1 114 ? 28.154 32.042 5.384 1.00 24.85 114 ARG A N 1
ATOM 731 C CA . ARG A 1 114 ? 27.379 31.982 6.613 1.00 27.06 114 ARG A CA 1
ATOM 732 C C . ARG A 1 114 ? 27.503 33.298 7.338 1.00 24.10 114 ARG A C 1
ATOM 733 O O . ARG A 1 114 ? 26.506 33.803 7.844 1.00 21.76 114 ARG A O 1
ATOM 741 N N . VAL A 1 115 ? 28.693 33.883 7.382 1.00 21.91 115 VAL A N 1
ATOM 742 C CA . VAL A 1 115 ? 28.882 35.161 8.042 1.00 20.30 115 VAL A CA 1
ATOM 743 C C . VAL A 1 115 ? 28.000 36.243 7.417 1.00 21.62 115 VAL A C 1
ATOM 744 O O . VAL A 1 115 ? 27.294 36.972 8.110 1.00 21.28 115 VAL A O 1
ATOM 748 N N . LEU A 1 116 ? 28.042 36.342 6.096 1.00 21.66 116 LEU A N 1
ATOM 749 C CA . LEU A 1 116 ? 27.254 37.340 5.398 1.00 21.43 116 LEU A CA 1
ATOM 750 C C . LEU A 1 116 ? 25.757 37.125 5.601 1.00 23.23 116 LEU A C 1
ATOM 751 O O . LEU A 1 116 ? 25.003 38.080 5.751 1.00 21.27 116 LEU A O 1
ATOM 756 N N . ASN A 1 117 ? 25.346 35.861 5.587 1.00 22.84 117 ASN A N 1
ATOM 757 C CA . ASN A 1 117 ? 23.953 35.505 5.787 1.00 22.45 117 ASN A CA 1
ATOM 758 C C . ASN A 1 117 ? 23.477 36.070 7.116 1.00 24.71 117 ASN A C 1
ATOM 759 O O . ASN A 1 117 ? 22.448 36.728 7.194 1.00 23.86 117 ASN A O 1
ATOM 764 N N . ASP A 1 118 ? 24.234 35.786 8.164 1.00 23.80 118 ASP A N 1
ATOM 765 C CA . ASP A 1 118 ? 23.878 36.242 9.497 1.00 26.02 118 ASP A CA 1
ATOM 766 C C . ASP A 1 118 ? 23.717 37.743 9.582 1.00 25.85 118 ASP A C 1
ATOM 767 O O . ASP A 1 118 ? 22.752 38.247 10.149 1.00 24.67 118 ASP A O 1
ATOM 772 N N . ILE A 1 119 ? 24.674 38.466 9.023 1.00 24.83 119 ILE A N 1
ATOM 773 C CA . ILE A 1 119 ? 24.624 39.914 9.071 1.00 25.56 119 ILE A CA 1
ATOM 774 C C . ILE A 1 119 ? 23.454 40.462 8.270 1.00 25.18 119 ILE A C 1
ATOM 775 O O . ILE A 1 119 ? 22.803 41.411 8.683 1.00 23.83 119 ILE A O 1
ATOM 780 N N . ALA A 1 120 ? 23.189 39.854 7.121 1.00 23.32 120 ALA A N 1
ATOM 781 C CA . ALA A 1 120 ? 22.093 40.308 6.284 1.00 25.18 120 ALA A CA 1
ATOM 782 C C . ALA A 1 120 ? 20.776 40.013 6.980 1.00 24.20 120 ALA A C 1
ATOM 783 O O . ALA A 1 120 ? 19.872 40.842 6.990 1.00 23.00 120 ALA A O 1
ATOM 785 N N . ASP A 1 121 ? 20.670 38.824 7.560 1.00 24.13 121 ASP A N 1
ATOM 786 C CA . ASP A 1 121 ? 19.438 38.440 8.240 1.00 25.85 121 ASP A CA 1
ATOM 787 C C . ASP A 1 121 ? 19.163 39.352 9.423 1.00 26.84 121 ASP A C 1
ATOM 788 O O . ASP A 1 121 ? 18.022 39.731 9.674 1.00 25.80 121 ASP A O 1
ATOM 793 N N . GLU A 1 122 ? 20.202 39.712 10.157 1.00 27.22 122 GLU A N 1
ATOM 794 C CA . GLU A 1 122 ? 19.988 40.556 11.321 1.00 30.14 122 GLU A CA 1
ATOM 795 C C . GLU A 1 122 ? 19.583 41.952 10.903 1.00 30.01 122 GLU A C 1
ATOM 796 O O . GLU A 1 122 ? 18.884 42.661 11.626 1.00 28.88 122 GLU A O 1
ATOM 802 N N . GLN A 1 123 ? 20.002 42.333 9.708 1.00 30.48 123 GLN A N 1
ATOM 803 C CA . GLN A 1 123 ? 19.677 43.637 9.196 1.00 32.20 123 GLN A CA 1
ATOM 804 C C . GLN A 1 123 ? 18.181 43.703 8.837 1.00 29.31 123 GLN A C 1
ATOM 805 O O . GLN A 1 123 ? 17.551 44.743 8.993 1.00 27.22 123 GLN A O 1
ATOM 811 N N . LEU A 1 124 ? 17.613 42.588 8.380 1.00 25.64 124 LEU A N 1
ATOM 812 C CA . LEU A 1 124 ? 16.187 42.533 8.053 1.00 25.99 124 LEU A CA 1
ATOM 813 C C . LEU A 1 124 ? 15.389 42.751 9.329 1.00 26.79 124 LEU A C 1
ATOM 814 O O . LEU A 1 124 ? 14.345 43.389 9.343 1.00 26.84 124 LEU A O 1
ATOM 819 N N . VAL A 1 125 ? 15.902 42.173 10.402 1.00 26.91 125 VAL A N 1
ATOM 820 C CA . VAL A 1 125 ? 15.265 42.260 11.704 1.00 30.02 125 VAL A CA 1
ATOM 821 C C . VAL A 1 125 ? 15.225 43.711 12.143 1.00 32.92 125 VAL A C 1
ATOM 822 O O . VAL A 1 125 ? 14.211 44.226 12.622 1.00 33.57 125 VAL A O 1
ATOM 826 N N . LYS A 1 126 ? 16.388 44.318 12.006 1.00 35.91 126 LYS A N 1
ATOM 827 C CA . LYS A 1 126 ? 16.566 45.705 12.377 1.00 38.75 126 LYS A CA 1
ATOM 828 C C . LYS A 1 126 ? 15.721 46.587 11.530 1.00 35.58 126 LYS A C 1
ATOM 829 O O . LYS A 1 126 ? 15.176 47.556 12.020 1.00 32.53 126 LYS A O 1
ATOM 835 N N . ALA A 1 127 ? 15.603 46.280 10.246 1.00 31.69 127 ALA A N 1
ATOM 836 C CA . ALA A 1 127 ? 14.809 47.110 9.372 1.00 32.24 127 ALA A CA 1
ATOM 837 C C . ALA A 1 127 ? 13.331 46.927 9.655 1.00 34.02 127 ALA A C 1
ATOM 838 O O . ALA A 1 127 ? 12.525 47.803 9.365 1.00 32.84 127 ALA A O 1
ATOM 840 N N . ASN A 1 128 ? 12.971 45.780 10.212 1.00 39.76 128 ASN A N 1
ATOM 841 C CA . ASN A 1 128 ? 11.573 45.522 10.494 1.00 48.49 128 ASN A CA 1
ATOM 842 C C . ASN A 1 128 ? 11.098 46.134 11.801 1.00 55.53 128 ASN A C 1
ATOM 843 O O . ASN A 1 128 ? 9.910 46.107 12.071 1.00 54.77 128 ASN A O 1
#

CATH classification: 3.40.250.20

Sequence (108 aa):
ELQNRLAQYETSLVSHNGDVPVITGFNVRVTTLDALKVPAVAVLGDDAQDLAYVFGARPLAVGVNIIRVVDVPGQQPSALVDAELGALHEVSVRVLNDIADEQLVKAN

Organism: NCBI:txid161736